Protein AF-A0A9D4I6D0-F1 (afdb_monomer_lite)

Sequence (90 aa):
MTVNLTLPVSALRASGSANPYLSTNMMSKPVDTVIHGVESMLKEPYGCCQQTFYTTVPIVAGLYYLKQTRTLTEQQKQSGHRFLSIGLYI

Secondary structure (DSSP, 8-state):
--------TTPPTT---------SSTTHHHHHHHHH-GGGG-PPP-SSHHHHHHHHHHHHHHHHHHHHTT---HHHHHHHHHHHHHHH--

pLDDT: mean 74.48, std 10.41, range [49.09, 89.38]

Radius of gyration: 15.18 Å; chains: 1; bounding box: 40×34×28 Å

InterPro domains:
  IPR008930 Terpenoid cyclases/protein prenyltransferase alpha-alpha toroid [SSF48239] (35-88)
  IPR011626 Alpha-macroglobulin-like, TED domain [PF07678] (24-88)

Structure (mmCIF, N/CA/C/O backbone):
data_AF-A0A9D4I6D0-F1
#
_entry.id   AF-A0A9D4I6D0-F1
#
loop_
_atom_site.group_PDB
_atom_site.id
_atom_site.type_symbol
_atom_site.label_atom_id
_atom_site.label_alt_id
_atom_site.label_comp_id
_atom_site.label_asym_id
_atom_site.label_entity_id
_atom_site.label_seq_id
_atom_site.pdbx_PDB_ins_code
_atom_site.Cartn_x
_atom_site.Cartn_y
_atom_site.Cartn_z
_atom_site.occupancy
_atom_site.B_iso_or_equiv
_atom_site.auth_seq_id
_atom_site.auth_comp_id
_atom_site.auth_asym_id
_atom_site.auth_atom_id
_atom_site.pdbx_PDB_model_num
ATOM 1 N N . MET A 1 1 ? 18.741 -10.966 -8.215 1.00 58.66 1 MET A N 1
ATOM 2 C CA . MET A 1 1 ? 18.042 -9.961 -9.045 1.00 58.66 1 MET A CA 1
ATOM 3 C C . MET A 1 1 ? 18.364 -8.601 -8.464 1.00 58.66 1 MET A C 1
ATOM 5 O O . MET A 1 1 ? 18.246 -8.450 -7.256 1.00 58.66 1 MET A O 1
ATOM 9 N N . THR A 1 2 ? 18.807 -7.658 -9.287 1.00 75.56 2 THR A N 1
ATOM 10 C CA . THR A 1 2 ? 19.274 -6.343 -8.827 1.00 75.56 2 THR A CA 1
ATOM 11 C C . THR A 1 2 ? 18.443 -5.287 -9.540 1.00 75.56 2 THR A C 1
ATOM 13 O O . THR A 1 2 ? 18.382 -5.296 -10.767 1.00 75.56 2 THR A O 1
ATOM 16 N N . VAL A 1 3 ? 17.762 -4.422 -8.788 1.00 73.94 3 VAL A N 1
ATOM 17 C CA . VAL A 1 3 ? 16.971 -3.316 -9.346 1.00 73.94 3 VAL A CA 1
ATOM 18 C C . VAL A 1 3 ? 17.822 -2.058 -9.265 1.00 73.94 3 VAL A C 1
ATOM 20 O O . VAL A 1 3 ? 18.227 -1.662 -8.175 1.00 73.94 3 VAL A O 1
ATOM 23 N N . ASN A 1 4 ? 18.126 -1.463 -10.416 1.00 84.06 4 ASN A N 1
ATOM 24 C CA . ASN A 1 4 ? 18.931 -0.251 -10.502 1.00 84.06 4 ASN A CA 1
ATOM 25 C C . ASN A 1 4 ? 17.997 0.939 -10.733 1.00 84.06 4 ASN A C 1
ATOM 27 O O . ASN A 1 4 ? 17.230 0.943 -11.695 1.00 84.06 4 ASN A O 1
ATOM 31 N N . LEU A 1 5 ? 18.015 1.906 -9.820 1.00 82.44 5 LEU A N 1
ATOM 32 C CA . LEU A 1 5 ? 17.128 3.064 -9.854 1.00 82.44 5 LEU A CA 1
ATOM 33 C C . LEU A 1 5 ? 17.950 4.293 -10.213 1.00 82.44 5 LEU A C 1
ATOM 35 O O . LEU A 1 5 ? 18.910 4.630 -9.523 1.00 82.44 5 LEU A O 1
ATOM 39 N N . THR A 1 6 ? 17.570 4.966 -11.293 1.00 85.75 6 THR A N 1
ATOM 40 C CA . THR A 1 6 ? 18.247 6.176 -11.761 1.00 85.75 6 THR A CA 1
ATOM 41 C C . THR A 1 6 ? 17.281 7.345 -11.665 1.00 85.75 6 THR A C 1
ATOM 43 O O . THR A 1 6 ? 16.158 7.272 -12.161 1.00 85.75 6 THR A O 1
ATOM 46 N N . LEU A 1 7 ? 17.705 8.422 -11.005 1.00 83.81 7 LEU A N 1
ATOM 47 C CA . LEU A 1 7 ? 16.905 9.639 -10.922 1.00 83.81 7 LEU A CA 1
ATOM 48 C C . LEU A 1 7 ? 16.979 10.397 -12.257 1.00 83.81 7 LEU A C 1
ATOM 50 O O . LEU A 1 7 ? 18.077 10.551 -12.800 1.00 83.81 7 LEU A O 1
ATOM 54 N N . PRO A 1 8 ? 15.849 10.891 -12.792 1.00 81.62 8 PRO A N 1
ATOM 55 C CA . PRO A 1 8 ? 15.871 11.736 -13.976 1.00 81.62 8 PRO A CA 1
ATOM 56 C C . PRO A 1 8 ? 16.542 13.080 -13.664 1.00 81.62 8 PRO A C 1
ATOM 58 O O . PRO A 1 8 ? 16.413 13.612 -12.563 1.00 81.62 8 PRO A O 1
ATOM 61 N N . VAL A 1 9 ? 17.221 13.663 -14.656 1.00 79.56 9 VAL A N 1
ATOM 62 C CA . VAL A 1 9 ? 17.923 14.961 -14.536 1.00 79.56 9 VAL A CA 1
ATOM 63 C C . VAL A 1 9 ? 17.013 16.129 -14.132 1.00 79.56 9 VAL A C 1
ATOM 65 O O . VAL A 1 9 ? 17.495 17.135 -13.625 1.00 79.56 9 VAL A O 1
ATOM 68 N N . SER A 1 10 ? 15.700 15.990 -14.319 1.00 82.50 10 SER A N 1
ATOM 69 C CA . SER A 1 10 ? 14.676 16.959 -13.919 1.00 82.50 10 SER A CA 1
ATOM 70 C C . SER A 1 10 ? 14.106 16.730 -12.511 1.00 82.50 10 SER A C 1
ATOM 72 O O . SER A 1 10 ? 13.154 17.410 -12.129 1.00 82.50 10 SER A O 1
ATOM 74 N N . ALA A 1 11 ? 14.621 15.762 -11.745 1.00 74.94 11 ALA A N 1
ATOM 75 C CA . ALA A 1 11 ? 14.108 15.456 -10.413 1.00 74.94 11 ALA A CA 1
ATOM 76 C C . ALA A 1 11 ? 14.327 16.630 -9.445 1.00 74.94 11 ALA A C 1
ATOM 78 O O . ALA A 1 11 ? 15.432 17.161 -9.311 1.00 74.94 11 ALA A O 1
ATOM 79 N N . LEU A 1 12 ? 13.262 17.018 -8.739 1.00 77.75 12 LEU A N 1
ATOM 80 C CA . LEU A 1 12 ? 13.324 18.036 -7.694 1.00 77.75 12 LEU A CA 1
ATOM 81 C C . LEU A 1 12 ? 14.206 17.544 -6.535 1.00 77.75 12 LEU A C 1
ATOM 83 O O . LEU A 1 12 ? 14.253 16.352 -6.217 1.00 77.75 12 LEU A O 1
ATOM 87 N N . ARG A 1 13 ? 14.918 18.466 -5.872 1.00 70.38 13 ARG A N 1
ATOM 88 C CA . ARG A 1 13 ? 15.741 18.103 -4.707 1.00 70.38 13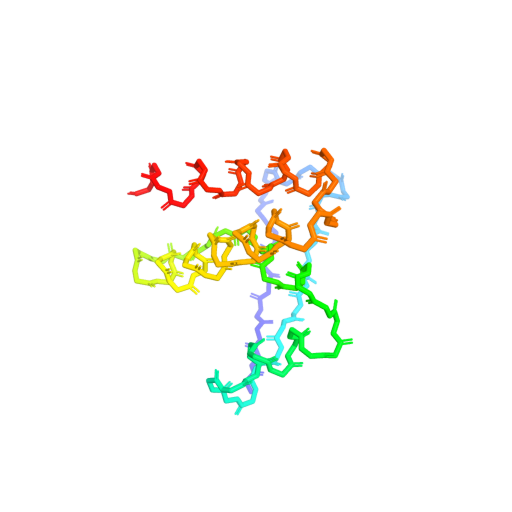 ARG A CA 1
ATOM 89 C C . ARG A 1 13 ? 14.870 17.416 -3.652 1.00 70.38 13 ARG A C 1
ATOM 91 O O . ARG A 1 13 ? 13.814 17.927 -3.299 1.00 70.38 13 ARG A O 1
ATOM 98 N N . ALA A 1 14 ? 15.351 16.278 -3.154 1.00 75.06 14 ALA A N 1
ATOM 99 C CA . ALA A 1 14 ? 14.694 15.442 -2.145 1.00 75.06 14 ALA A CA 1
ATOM 100 C C . ALA A 1 14 ? 13.350 14.792 -2.553 1.00 75.06 14 ALA A C 1
ATOM 102 O O . ALA A 1 14 ? 12.654 14.275 -1.686 1.00 75.06 14 ALA A O 1
ATOM 103 N N . SER A 1 15 ? 12.990 14.740 -3.844 1.00 73.94 15 SER A N 1
ATOM 104 C CA . SER A 1 15 ? 11.762 14.056 -4.297 1.00 73.94 15 SER A CA 1
ATOM 105 C C . SER A 1 15 ? 11.945 12.569 -4.634 1.00 73.94 15 SER A C 1
ATOM 107 O O . SER A 1 15 ? 10.991 11.904 -5.030 1.00 73.94 15 SER A O 1
ATOM 109 N N . GLY A 1 16 ? 13.169 12.044 -4.549 1.00 73.31 16 GLY A N 1
ATOM 110 C CA . GLY A 1 16 ? 13.456 10.646 -4.860 1.00 73.31 16 GLY A CA 1
ATOM 111 C C . GLY A 1 16 ? 12.958 9.721 -3.753 1.00 73.31 16 GLY A C 1
ATOM 112 O O . GLY A 1 16 ? 13.480 9.764 -2.643 1.00 73.31 16 GLY A O 1
ATOM 113 N N . SER A 1 17 ? 11.982 8.867 -4.058 1.00 76.56 17 SER A N 1
ATOM 114 C CA . SER A 1 17 ? 11.521 7.809 -3.158 1.00 76.56 17 SER A CA 1
ATOM 115 C C . SER A 1 17 ? 11.395 6.494 -3.913 1.00 76.56 17 SER A C 1
ATOM 117 O O . SER A 1 17 ? 10.941 6.462 -5.057 1.00 76.56 17 SER A O 1
ATOM 119 N N . ALA A 1 18 ? 11.812 5.410 -3.270 1.00 71.31 18 ALA A N 1
ATOM 120 C CA . ALA A 1 18 ? 11.672 4.062 -3.784 1.00 71.31 18 ALA A CA 1
ATOM 121 C C . ALA A 1 18 ? 11.305 3.130 -2.632 1.00 71.31 18 ALA A C 1
ATOM 123 O O . ALA A 1 18 ? 12.111 2.909 -1.731 1.00 71.31 18 ALA A O 1
ATOM 124 N N . ASN A 1 19 ? 10.090 2.586 -2.673 1.00 72.75 19 ASN A N 1
ATOM 125 C CA . ASN A 1 19 ? 9.618 1.611 -1.698 1.00 72.75 19 ASN A CA 1
ATOM 126 C C . ASN A 1 19 ? 9.570 0.227 -2.354 1.00 72.75 19 ASN A C 1
ATOM 128 O O . ASN A 1 19 ? 8.654 -0.042 -3.136 1.00 72.75 19 ASN A O 1
ATOM 132 N N . PRO A 1 20 ? 10.553 -0.651 -2.086 1.00 64.06 20 PRO A N 1
ATOM 133 C CA . PRO A 1 20 ? 10.515 -2.008 -2.602 1.00 64.06 20 PRO A CA 1
ATOM 134 C C . PRO A 1 20 ? 9.384 -2.792 -1.927 1.00 64.06 20 PRO A C 1
ATOM 136 O O . PRO A 1 20 ? 9.211 -2.737 -0.712 1.00 64.06 20 PRO A O 1
ATOM 139 N N . TYR A 1 21 ? 8.634 -3.559 -2.717 1.00 60.00 21 TYR A N 1
ATOM 140 C CA . TYR A 1 21 ? 7.620 -4.485 -2.216 1.00 60.00 21 TYR A CA 1
ATOM 141 C C . TYR A 1 21 ? 7.936 -5.893 -2.715 1.00 60.00 21 TYR A C 1
ATOM 143 O O . TYR A 1 21 ? 8.077 -6.114 -3.918 1.00 60.00 21 TYR A O 1
ATOM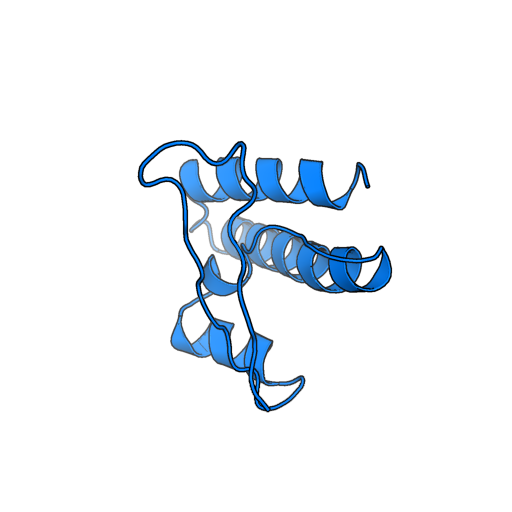 151 N N . LEU A 1 22 ? 8.056 -6.844 -1.787 1.00 59.44 22 LEU A N 1
ATOM 152 C CA . LEU A 1 22 ? 8.330 -8.242 -2.098 1.00 59.44 22 LEU A CA 1
ATOM 153 C C . LEU A 1 22 ? 7.051 -9.060 -1.905 1.00 59.44 22 LEU A C 1
ATOM 155 O O . LEU A 1 22 ? 6.568 -9.228 -0.790 1.00 59.44 22 LEU A O 1
ATOM 159 N N . SER A 1 23 ? 6.512 -9.581 -3.003 1.00 55.09 23 SER A N 1
ATOM 160 C CA . SER A 1 23 ? 5.401 -10.534 -2.999 1.00 55.09 23 SER A CA 1
ATOM 161 C C . SER A 1 23 ? 5.959 -11.918 -3.312 1.00 55.09 23 SER A C 1
ATOM 163 O O . SER A 1 23 ? 6.539 -12.129 -4.375 1.00 55.09 23 SER A O 1
ATOM 165 N N . THR A 1 24 ? 5.832 -12.855 -2.373 1.00 49.72 24 THR A N 1
ATOM 166 C CA . THR A 1 24 ? 6.373 -14.218 -2.512 1.00 49.72 24 THR A CA 1
ATOM 167 C C . THR A 1 24 ? 5.443 -15.156 -3.290 1.00 49.72 24 THR A C 1
ATOM 169 O O . THR A 1 24 ? 5.888 -16.211 -3.734 1.00 49.72 24 THR A O 1
ATOM 172 N N . ASN A 1 25 ? 4.169 -14.785 -3.485 1.00 49.09 25 ASN A N 1
ATOM 173 C CA . ASN A 1 25 ? 3.178 -15.472 -4.323 1.00 49.09 25 ASN A CA 1
ATOM 174 C C . ASN A 1 25 ? 1.916 -14.595 -4.524 1.00 49.09 25 ASN A C 1
ATOM 176 O O . ASN A 1 25 ? 1.733 -13.586 -3.846 1.00 49.09 25 ASN A O 1
ATOM 180 N N . MET A 1 26 ? 0.994 -15.008 -5.407 1.00 51.03 26 MET A N 1
ATOM 181 C CA . MET A 1 26 ? -0.299 -14.322 -5.619 1.00 51.03 26 MET A CA 1
ATOM 182 C C . MET A 1 26 ? -1.164 -14.201 -4.346 1.00 51.03 26 MET A C 1
ATOM 184 O O . MET A 1 26 ? -2.014 -13.314 -4.266 1.00 51.03 26 MET A O 1
ATOM 188 N N . MET A 1 27 ? -0.930 -15.049 -3.338 1.00 52.19 27 MET A N 1
ATOM 189 C CA . MET A 1 27 ? -1.619 -15.017 -2.041 1.00 52.19 27 MET A CA 1
ATOM 190 C C . MET A 1 27 ? -1.076 -13.934 -1.102 1.00 52.19 27 MET A C 1
ATOM 192 O O . MET A 1 27 ? -1.695 -13.657 -0.075 1.00 52.19 27 MET A O 1
ATOM 196 N N . SER A 1 28 ? 0.031 -13.267 -1.445 1.00 56.69 28 SER A N 1
ATOM 197 C CA . SER A 1 28 ? 0.610 -12.246 -0.577 1.00 56.69 28 SER A CA 1
ATOM 198 C C . SER A 1 28 ? -0.322 -11.051 -0.388 1.00 56.69 28 SER A C 1
ATOM 200 O O . SER A 1 28 ? -0.267 -10.441 0.662 1.00 56.69 28 SER A O 1
ATOM 202 N N . LYS A 1 29 ? -1.194 -10.722 -1.355 1.00 60.06 29 LYS A N 1
ATOM 203 C CA . LYS A 1 29 ? -2.139 -9.590 -1.260 1.00 60.06 29 LYS A CA 1
ATOM 204 C C . LYS A 1 29 ? -3.274 -9.835 -0.243 1.00 60.06 29 LYS A C 1
ATOM 206 O O . LYS A 1 29 ? -3.475 -8.972 0.609 1.00 60.06 29 LYS A O 1
ATOM 211 N N . PRO A 1 30 ? -3.985 -10.983 -0.266 1.00 58.88 30 PRO A N 1
ATOM 212 C CA . PRO A 1 30 ? -4.898 -11.360 0.815 1.00 58.88 30 PRO A CA 1
ATOM 213 C C . PR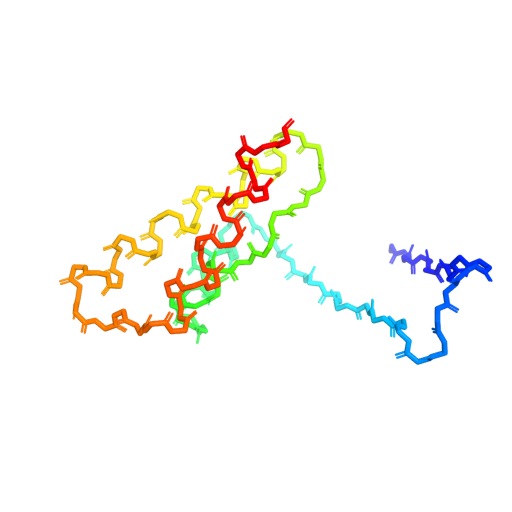O A 1 30 ? -4.210 -11.423 2.183 1.00 58.88 30 PRO A C 1
ATOM 215 O O . PRO A 1 30 ? -4.757 -10.931 3.164 1.00 58.88 30 PRO A O 1
ATOM 218 N N . VAL A 1 31 ? -2.993 -11.974 2.248 1.00 56.25 31 VAL A N 1
ATOM 219 C CA . VAL A 1 31 ? -2.207 -12.042 3.491 1.00 56.25 31 VAL A CA 1
ATOM 220 C C . VAL A 1 31 ? -1.823 -10.640 3.984 1.00 56.25 31 VAL A C 1
ATOM 222 O O . VAL A 1 31 ? -1.959 -10.366 5.171 1.00 56.25 31 VAL A O 1
ATOM 225 N N . ASP A 1 32 ? -1.457 -9.719 3.087 1.00 59.75 32 ASP A N 1
ATOM 226 C CA . ASP A 1 32 ? -1.206 -8.302 3.402 1.00 59.75 32 ASP A CA 1
ATOM 227 C C . ASP A 1 32 ? -2.455 -7.636 3.994 1.00 59.75 32 ASP A C 1
ATOM 229 O O . ASP A 1 32 ? -2.356 -6.847 4.925 1.00 59.75 32 ASP A O 1
ATOM 233 N N . THR A 1 33 ? -3.642 -8.012 3.508 1.00 63.47 33 THR A N 1
AT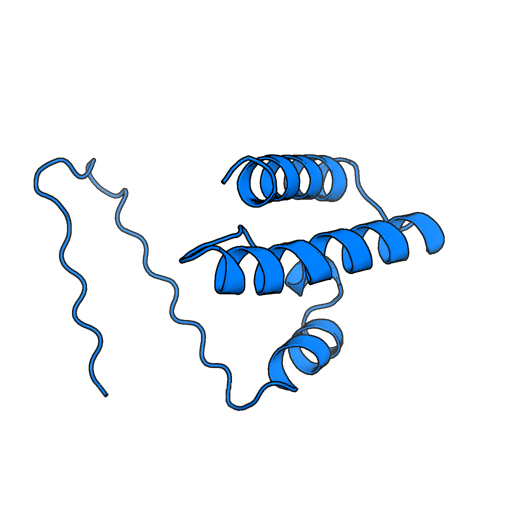OM 234 C CA . THR A 1 33 ? -4.928 -7.514 4.027 1.00 63.47 33 THR A CA 1
ATOM 235 C C . THR A 1 33 ? -5.229 -8.049 5.424 1.00 63.47 33 THR A C 1
ATOM 237 O O . THR A 1 33 ? -5.776 -7.329 6.254 1.00 63.47 33 THR A O 1
ATOM 240 N N . VAL A 1 34 ? -4.859 -9.298 5.711 1.00 57.69 34 VAL A N 1
ATOM 241 C CA . VAL A 1 34 ? -5.012 -9.886 7.050 1.00 57.69 34 VAL A CA 1
ATOM 242 C C . VAL A 1 34 ? -4.022 -9.266 8.043 1.00 57.69 34 VAL A C 1
ATOM 244 O O . VAL A 1 34 ? -4.391 -9.023 9.186 1.00 57.69 34 VAL A O 1
ATOM 247 N N . ILE A 1 35 ? -2.786 -8.985 7.614 1.00 55.81 35 ILE A N 1
ATOM 248 C CA . ILE A 1 35 ? -1.706 -8.483 8.482 1.00 55.81 35 ILE A CA 1
ATOM 249 C C . ILE A 1 35 ? -1.785 -6.963 8.690 1.00 55.81 35 ILE A C 1
ATOM 251 O O . ILE A 1 35 ? -1.669 -6.491 9.818 1.00 55.81 35 ILE A O 1
ATOM 255 N N . HIS A 1 36 ? -1.983 -6.193 7.621 1.00 65.88 36 HIS A N 1
ATOM 256 C CA . HIS A 1 36 ? -1.963 -4.723 7.629 1.00 65.88 36 HIS A CA 1
ATOM 257 C C . HIS A 1 36 ? -3.362 -4.104 7.494 1.00 65.88 36 HIS A C 1
ATOM 259 O O . HIS A 1 36 ? -3.506 -2.890 7.362 1.00 65.88 36 HIS A O 1
ATOM 265 N N . GLY A 1 37 ? -4.406 -4.933 7.516 1.00 66.81 37 GLY A N 1
ATOM 266 C CA . GLY A 1 37 ? -5.782 -4.495 7.352 1.00 66.81 37 GLY A CA 1
ATOM 267 C C . GLY A 1 37 ? -6.146 -4.153 5.906 1.00 66.81 37 GLY A C 1
ATOM 268 O O . GLY A 1 37 ? -5.336 -4.183 4.974 1.00 66.81 37 GLY A O 1
ATOM 269 N N . VAL A 1 38 ? -7.414 -3.790 5.723 1.00 70.25 38 VAL A N 1
ATOM 270 C CA . VAL A 1 38 ? -8.012 -3.474 4.414 1.00 70.25 38 VAL A CA 1
ATOM 271 C C . VAL A 1 38 ? -7.384 -2.236 3.764 1.00 70.25 38 VAL A C 1
ATOM 273 O O . VAL A 1 38 ? -7.432 -2.083 2.547 1.00 70.25 38 VAL A O 1
ATOM 276 N N . GLU A 1 39 ? -6.708 -1.391 4.543 1.00 69.19 39 GLU A N 1
ATOM 277 C CA . GLU A 1 39 ? -5.949 -0.246 4.029 1.00 69.19 39 GLU A CA 1
ATOM 278 C C . GLU A 1 39 ? -4.820 -0.660 3.077 1.00 69.19 39 GLU A C 1
ATOM 280 O O . GLU A 1 39 ? -4.530 0.059 2.123 1.00 69.19 39 GLU A O 1
ATOM 285 N N . SER A 1 40 ? -4.247 -1.856 3.247 1.00 73.56 40 SER A N 1
ATOM 286 C CA . SER A 1 40 ? -3.224 -2.394 2.337 1.00 73.56 40 SER A CA 1
ATOM 287 C C . SER A 1 40 ? -3.732 -2.639 0.908 1.00 73.56 40 SER A C 1
ATOM 289 O O . SER A 1 40 ? -2.928 -2.765 -0.021 1.00 73.56 40 SER A O 1
ATOM 291 N N . MET A 1 41 ? -5.055 -2.676 0.710 1.00 73.06 41 MET A N 1
ATOM 292 C CA . MET A 1 41 ? -5.685 -2.771 -0.607 1.00 73.06 41 MET A CA 1
ATOM 293 C C . MET A 1 41 ? -5.769 -1.415 -1.325 1.00 73.06 41 MET A C 1
ATOM 295 O O . MET A 1 41 ? -5.937 -1.392 -2.543 1.00 73.06 41 MET A O 1
ATOM 299 N N . LEU A 1 42 ? -5.627 -0.292 -0.609 1.00 74.88 42 LEU A N 1
ATOM 300 C CA . LEU A 1 42 ? -5.678 1.069 -1.154 1.00 74.88 42 LEU A CA 1
ATOM 301 C C . LEU A 1 42 ? -4.296 1.505 -1.667 1.00 74.88 42 LEU A C 1
ATOM 303 O O . LEU A 1 42 ? -3.684 2.429 -1.136 1.00 74.88 42 LEU A O 1
ATOM 307 N N . LYS A 1 43 ? -3.786 0.820 -2.694 1.00 78.69 43 LYS A N 1
ATOM 308 C CA . LYS A 1 43 ? -2.507 1.155 -3.345 1.00 78.69 43 LYS A CA 1
ATOM 309 C C . LYS A 1 43 ? -2.756 1.869 -4.668 1.00 78.69 43 LYS A C 1
ATOM 311 O O . LYS A 1 43 ? -3.664 1.502 -5.406 1.00 78.69 43 LYS A O 1
ATOM 316 N N . GLU A 1 44 ? -1.941 2.873 -4.972 1.00 78.75 44 GLU A N 1
ATOM 317 C CA . GLU A 1 44 ? -2.023 3.593 -6.243 1.00 78.75 44 GLU A CA 1
ATOM 318 C C . GLU A 1 44 ? -1.790 2.635 -7.431 1.00 78.75 44 GLU A C 1
ATOM 320 O O . GLU A 1 44 ? -0.862 1.817 -7.374 1.00 78.75 44 GLU A O 1
ATOM 325 N N . PRO A 1 45 ? -2.620 2.688 -8.490 1.00 75.88 45 PRO A N 1
ATOM 326 C CA . PRO A 1 45 ? -2.429 1.856 -9.670 1.00 75.88 45 PRO A CA 1
ATOM 327 C C . PRO A 1 45 ? -1.154 2.215 -10.432 1.00 75.88 45 PRO A C 1
ATOM 329 O O . PRO A 1 45 ? -0.777 3.382 -10.513 1.00 75.88 45 PRO A O 1
ATOM 332 N N . TYR A 1 46 ? -0.504 1.215 -11.025 1.00 75.75 46 TYR A N 1
ATOM 333 C CA . TYR A 1 46 ? 0.730 1.403 -11.788 1.00 75.75 46 TYR A CA 1
ATOM 334 C C . TYR A 1 46 ? 0.881 0.365 -12.906 1.00 75.75 46 TYR A C 1
ATOM 336 O O . TYR A 1 46 ? 0.317 -0.730 -12.844 1.00 75.75 46 TYR A O 1
ATOM 344 N N . GLY A 1 47 ? 1.733 0.690 -13.883 1.00 73.88 47 GLY A N 1
ATOM 345 C CA . GLY A 1 47 ? 2.164 -0.234 -14.932 1.00 73.88 47 GLY A CA 1
ATOM 346 C C . GLY A 1 47 ? 1.257 -0.273 -16.167 1.00 73.88 47 GLY A C 1
ATOM 347 O O . GLY A 1 47 ? 0.561 0.691 -16.472 1.00 73.88 47 GLY A O 1
ATOM 348 N N . CYS A 1 48 ? 1.315 -1.382 -16.915 1.00 76.81 48 CYS A N 1
ATOM 349 C CA . CYS A 1 48 ? 0.477 -1.614 -18.103 1.00 76.81 48 CYS A CA 1
ATOM 350 C C . CYS A 1 48 ? -0.987 -1.898 -17.714 1.00 76.81 48 CYS A C 1
ATOM 352 O O . CYS A 1 48 ? -1.240 -2.310 -16.585 1.00 76.81 48 CYS A O 1
ATOM 354 N N . CYS A 1 49 ? -1.938 -1.826 -18.660 1.00 73.31 49 CYS A N 1
ATOM 355 C CA . CYS A 1 49 ? -3.381 -2.023 -18.407 1.00 73.31 49 CYS A CA 1
ATOM 356 C C . CYS A 1 49 ? -3.716 -3.221 -17.502 1.00 73.31 49 CYS A C 1
ATOM 358 O O . CYS A 1 49 ? -4.530 -3.110 -16.590 1.00 73.31 49 CYS A O 1
ATOM 360 N N . GLN A 1 50 ? -3.066 -4.370 -17.716 1.00 74.12 50 GLN A N 1
ATOM 361 C CA . GLN A 1 50 ? -3.316 -5.568 -16.915 1.00 74.12 50 GLN A CA 1
ATOM 362 C C . GLN A 1 50 ? -2.870 -5.392 -15.449 1.00 74.12 50 GLN A C 1
ATOM 364 O O . GLN A 1 50 ? -3.553 -5.841 -14.534 1.00 74.12 50 GLN A O 1
ATOM 369 N N . GLN A 1 51 ? -1.754 -4.699 -15.209 1.00 72.56 51 GLN A N 1
ATOM 370 C CA . GLN A 1 51 ? -1.241 -4.389 -13.868 1.00 72.56 51 GLN A CA 1
ATOM 371 C C . GLN A 1 51 ? -2.083 -3.311 -13.174 1.00 72.56 51 GLN A C 1
ATOM 373 O O . GLN A 1 51 ? -2.398 -3.453 -11.987 1.00 72.56 51 GLN A O 1
ATOM 378 N N . THR A 1 52 ? -2.535 -2.306 -13.929 1.00 78.75 52 THR A N 1
ATOM 379 C CA . THR A 1 52 ? -3.520 -1.318 -13.475 1.00 78.75 52 THR A CA 1
ATOM 380 C C . THR A 1 52 ? -4.792 -2.022 -13.009 1.00 78.75 52 THR A C 1
ATOM 382 O O . THR A 1 52 ? -5.210 -1.858 -11.869 1.00 78.75 52 THR A O 1
ATOM 385 N N . PHE A 1 53 ? -5.342 -2.940 -13.807 1.00 79.00 53 PHE A N 1
ATOM 386 C CA . PHE A 1 53 ? -6.525 -3.710 -13.417 1.00 79.00 53 PHE A CA 1
ATOM 387 C C . PHE A 1 53 ? -6.311 -4.520 -12.122 1.00 79.00 53 PHE A C 1
ATOM 389 O O . PHE A 1 53 ? -7.138 -4.482 -11.207 1.00 79.00 53 PHE A O 1
ATOM 396 N N . TYR A 1 54 ? -5.159 -5.190 -11.983 1.00 77.31 54 TYR A N 1
ATOM 397 C CA . TYR A 1 54 ? -4.799 -5.949 -10.775 1.00 77.31 54 TYR A CA 1
ATOM 398 C C . TYR A 1 54 ? -4.612 -5.100 -9.509 1.00 77.31 54 TYR A C 1
ATOM 400 O O . TYR A 1 54 ? -4.565 -5.652 -8.401 1.00 77.31 54 TYR A O 1
ATOM 408 N N . THR A 1 55 ? -4.437 -3.789 -9.646 1.00 77.50 55 THR A N 1
ATOM 409 C CA . THR A 1 55 ? -4.309 -2.853 -8.522 1.00 77.50 55 THR A CA 1
ATOM 410 C C . THR A 1 55 ? -5.620 -2.127 -8.245 1.00 77.50 55 THR A C 1
ATOM 412 O O . THR A 1 55 ? -5.961 -1.954 -7.082 1.00 77.50 55 THR A O 1
ATOM 415 N N . THR A 1 56 ? -6.427 -1.831 -9.265 1.00 80.81 56 THR A N 1
ATOM 416 C CA . THR 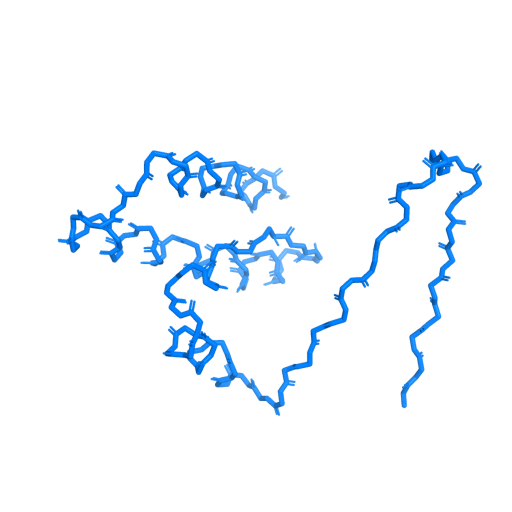A 1 56 ? -7.734 -1.171 -9.126 1.00 80.81 56 THR A CA 1
ATOM 417 C C . THR A 1 56 ? -8.810 -2.066 -8.500 1.00 80.81 56 THR A C 1
ATOM 419 O O . THR A 1 56 ? -9.567 -1.600 -7.650 1.00 80.81 56 THR A O 1
ATOM 422 N N . VAL A 1 57 ? -8.881 -3.355 -8.859 1.00 84.06 57 VAL A N 1
ATOM 423 C CA . VAL A 1 57 ? -9.919 -4.272 -8.332 1.00 84.06 57 VAL A CA 1
ATOM 424 C C . VAL A 1 57 ? -9.887 -4.398 -6.794 1.00 84.06 57 VAL A C 1
ATOM 426 O O . VAL A 1 57 ? -10.943 -4.258 -6.169 1.00 84.06 57 VAL A O 1
ATOM 429 N N . PRO A 1 58 ? -8.721 -4.590 -6.142 1.00 81.12 58 PRO A N 1
ATOM 430 C CA . PRO A 1 58 ? -8.627 -4.591 -4.681 1.00 81.12 58 PRO A CA 1
ATOM 431 C C . PRO A 1 58 ? -9.099 -3.291 -4.015 1.00 81.12 58 PRO A C 1
ATOM 433 O O . PRO A 1 58 ? -9.714 -3.354 -2.955 1.00 81.12 58 PRO A O 1
ATOM 436 N N . ILE A 1 59 ? -8.870 -2.127 -4.634 1.00 83.06 59 ILE A N 1
ATOM 437 C CA . ILE A 1 59 ? -9.293 -0.822 -4.093 1.00 83.06 59 ILE A CA 1
ATOM 438 C C . ILE A 1 59 ? -10.820 -0.760 -4.006 1.00 83.06 59 ILE A C 1
ATOM 440 O O . ILE A 1 59 ? -11.367 -0.378 -2.972 1.00 83.06 59 ILE A O 1
ATOM 444 N N . VAL A 1 60 ? -11.518 -1.181 -5.068 1.00 85.56 60 VAL A N 1
ATOM 445 C CA . VAL A 1 60 ? -12.990 -1.229 -5.091 1.00 85.56 60 VAL A CA 1
ATOM 446 C C . VAL A 1 60 ? -13.515 -2.170 -4.006 1.00 85.56 60 VAL A C 1
ATOM 448 O O . VAL A 1 60 ? -14.411 -1.795 -3.248 1.00 85.56 60 VAL A O 1
ATOM 451 N N . ALA A 1 61 ? -12.938 -3.370 -3.897 1.00 82.06 61 ALA A N 1
ATOM 452 C CA . ALA A 1 61 ? -13.340 -4.356 -2.898 1.00 82.06 61 ALA A CA 1
ATOM 453 C C . ALA A 1 61 ? -13.102 -3.858 -1.460 1.00 82.06 61 ALA A C 1
ATOM 455 O O . ALA A 1 61 ? -13.987 -3.987 -0.613 1.00 82.06 61 ALA A O 1
ATOM 456 N N . GLY A 1 62 ? -11.951 -3.234 -1.196 1.00 81.50 62 GLY A N 1
ATOM 457 C CA . GLY A 1 62 ? -11.606 -2.682 0.113 1.00 81.50 62 GLY A CA 1
ATOM 458 C C . GLY A 1 62 ? -12.525 -1.535 0.534 1.00 81.50 62 GLY A C 1
ATOM 459 O O . GLY A 1 62 ? -13.051 -1.541 1.646 1.00 81.50 62 GLY A O 1
ATOM 460 N N . LEU A 1 63 ? -12.806 -0.588 -0.368 1.00 82.00 63 LEU A N 1
ATOM 461 C CA . LEU A 1 63 ? -13.757 0.500 -0.102 1.00 82.00 63 LEU A CA 1
ATOM 462 C C . LEU A 1 63 ? -15.180 -0.022 0.124 1.00 82.00 63 LEU A C 1
ATOM 464 O O . LEU A 1 63 ? -15.880 0.472 1.009 1.00 82.00 63 LEU A O 1
ATOM 468 N N . TYR A 1 64 ? -15.611 -1.022 -0.653 1.00 82.81 64 TYR A N 1
ATOM 469 C CA . TYR A 1 64 ? -16.918 -1.651 -0.475 1.00 82.81 64 TYR A CA 1
ATOM 470 C C . TYR A 1 64 ? -17.030 -2.323 0.897 1.00 82.81 64 TYR A C 1
ATOM 472 O O . TYR A 1 64 ? -18.013 -2.105 1.604 1.00 82.81 64 TYR A O 1
ATOM 480 N N . TYR A 1 65 ? -16.004 -3.073 1.304 1.00 79.44 65 TYR A N 1
ATOM 481 C CA . TYR A 1 65 ? -15.948 -3.698 2.621 1.00 79.44 65 TYR A CA 1
ATOM 482 C C . TYR A 1 65 ? -16.003 -2.656 3.748 1.00 79.44 65 TYR A C 1
ATOM 484 O O . TYR A 1 65 ? -16.886 -2.735 4.597 1.00 79.44 65 TYR A O 1
ATOM 492 N N . LEU A 1 66 ? -15.141 -1.632 3.708 1.00 77.50 66 LEU A N 1
ATOM 493 C CA . LEU A 1 66 ? -15.097 -0.566 4.721 1.00 77.50 66 LEU A CA 1
ATOM 494 C C . LEU A 1 66 ? -16.424 0.200 4.829 1.00 77.50 66 LEU A C 1
ATOM 496 O O . LEU A 1 66 ? -16.839 0.599 5.921 1.00 77.50 66 LEU A O 1
ATOM 500 N N . LYS A 1 67 ? -17.111 0.401 3.697 1.00 83.00 67 LYS A N 1
ATOM 501 C CA . LYS A 1 67 ? -18.448 1.002 3.662 1.00 83.00 67 LYS A CA 1
ATOM 502 C C . LYS A 1 67 ? -19.479 0.108 4.354 1.00 83.00 67 LYS A C 1
ATOM 504 O O . LYS A 1 67 ? -20.287 0.620 5.126 1.00 83.00 67 LYS A O 1
ATOM 509 N N . GLN A 1 68 ? -19.452 -1.202 4.103 1.00 82.88 68 GLN A N 1
ATOM 510 C CA . GLN A 1 68 ? -20.372 -2.167 4.721 1.00 82.88 68 GLN A CA 1
ATOM 511 C C . GLN A 1 68 ? -20.139 -2.310 6.231 1.00 82.88 68 GLN A C 1
ATOM 513 O O . GLN A 1 68 ? -21.097 -2.377 6.997 1.00 82.88 68 GLN A O 1
ATOM 518 N N . THR A 1 69 ? -18.884 -2.275 6.683 1.00 79.44 69 THR A N 1
ATOM 519 C CA . THR A 1 69 ? -18.531 -2.344 8.110 1.00 79.44 69 THR A CA 1
ATOM 520 C C . THR A 1 69 ? -18.682 -1.014 8.851 1.00 79.44 69 THR A C 1
ATOM 522 O O . THR A 1 69 ? -18.450 -0.970 10.055 1.00 79.44 69 THR A O 1
ATOM 525 N N . ARG A 1 70 ? -19.082 0.073 8.169 1.00 83.00 70 ARG A N 1
ATOM 526 C CA . ARG A 1 70 ? -19.166 1.445 8.717 1.00 83.00 70 ARG A CA 1
ATOM 527 C C . ARG A 1 70 ? -17.847 1.965 9.303 1.00 83.00 70 ARG A C 1
ATOM 529 O O . ARG A 1 70 ? -17.853 2.866 10.135 1.00 83.00 70 ARG A O 1
ATOM 536 N N . THR A 1 71 ? -16.720 1.422 8.854 1.00 77.94 71 THR A N 1
ATOM 537 C CA . THR A 1 71 ? -15.373 1.838 9.279 1.00 77.94 71 THR A CA 1
ATOM 538 C C . THR A 1 71 ? -14.675 2.708 8.235 1.00 77.94 71 THR A C 1
ATOM 540 O O . THR A 1 71 ? -13.504 3.032 8.399 1.00 77.94 71 THR A O 1
ATOM 543 N N . LEU A 1 72 ? -15.370 3.073 7.152 1.00 82.25 72 LEU A N 1
ATOM 544 C CA . LEU A 1 72 ? -14.836 3.941 6.107 1.00 82.25 72 LEU A CA 1
ATOM 545 C C . LEU A 1 72 ? -14.672 5.375 6.621 1.00 82.25 72 LEU A C 1
ATOM 547 O O . LEU A 1 72 ? -15.656 6.045 6.933 1.00 82.25 72 LEU A O 1
ATOM 551 N N . THR A 1 73 ? -13.435 5.861 6.643 1.00 86.56 73 THR A N 1
ATOM 552 C CA . THR A 1 73 ? -13.132 7.263 6.952 1.00 86.56 73 THR A CA 1
ATOM 553 C C . THR A 1 73 ? -13.177 8.131 5.691 1.00 86.56 73 THR A C 1
ATOM 555 O O . THR A 1 73 ? -12.954 7.653 4.575 1.00 86.56 73 THR A O 1
ATOM 558 N N . GLU A 1 74 ? -13.418 9.439 5.844 1.00 88.56 74 GLU A N 1
ATOM 559 C CA . GLU A 1 74 ? -13.394 10.365 4.699 1.00 88.56 74 GLU A CA 1
ATOM 560 C C . GLU A 1 74 ? -12.004 10.438 4.040 1.00 88.56 74 GLU A C 1
ATOM 562 O O . GLU A 1 74 ? -11.916 10.583 2.822 1.00 88.56 74 GLU A O 1
ATOM 567 N N . GLN A 1 75 ? -10.919 10.241 4.800 1.00 86.12 75 GLN A N 1
ATOM 568 C CA . GLN A 1 75 ? -9.561 10.168 4.252 1.00 86.12 75 GLN A CA 1
ATOM 569 C C . GLN A 1 75 ? -9.370 8.930 3.358 1.00 86.12 75 GLN A C 1
ATOM 571 O O . GLN A 1 75 ? -8.876 9.051 2.238 1.00 86.12 75 GLN A O 1
ATOM 576 N N . GLN A 1 76 ? -9.790 7.742 3.811 1.00 81.06 76 GLN A N 1
ATOM 577 C CA . GLN A 1 76 ? -9.719 6.508 3.011 1.00 81.06 76 GLN A CA 1
ATOM 578 C C . GLN A 1 76 ? -10.576 6.610 1.746 1.00 81.06 76 GLN A C 1
ATOM 580 O O . GLN A 1 76 ? -10.164 6.175 0.672 1.00 81.06 76 GLN A O 1
ATOM 585 N N . LYS A 1 77 ? -11.752 7.231 1.857 1.00 84.25 77 LYS A N 1
ATOM 586 C CA . LYS A 1 77 ? -12.654 7.494 0.736 1.00 84.25 77 LYS A CA 1
ATOM 587 C C . LYS A 1 77 ? -12.023 8.438 -0.289 1.00 84.25 77 LYS A C 1
ATOM 589 O O . LYS A 1 77 ? -12.017 8.108 -1.471 1.00 84.25 77 LYS A O 1
ATOM 594 N N . GLN A 1 78 ? -11.453 9.568 0.135 1.00 89.38 78 GLN A N 1
ATOM 595 C CA . GLN A 1 78 ? -10.773 10.506 -0.769 1.00 89.38 78 GLN A CA 1
ATOM 596 C C . GLN A 1 78 ? -9.575 9.860 -1.476 1.00 89.38 78 GLN A C 1
ATOM 598 O O . GLN A 1 78 ? -9.475 9.946 -2.701 1.00 89.38 78 GLN A O 1
ATOM 603 N N . SER A 1 79 ? -8.710 9.161 -0.735 1.00 85.06 79 SER A N 1
ATOM 604 C CA . SER A 1 79 ? -7.571 8.432 -1.311 1.00 85.06 79 SER A CA 1
ATOM 605 C C . SER A 1 79 ? -8.027 7.347 -2.285 1.00 85.06 79 SER A C 1
ATOM 607 O O . SER A 1 79 ? -7.520 7.260 -3.400 1.00 85.06 79 SER A O 1
ATOM 609 N N . GLY A 1 80 ? -9.043 6.569 -1.907 1.00 85.00 80 GLY A N 1
ATOM 610 C CA . GLY A 1 80 ? -9.643 5.547 -2.755 1.00 85.00 80 GLY A CA 1
ATOM 611 C C . GLY A 1 80 ? -10.213 6.113 -4.056 1.00 85.00 80 GLY A C 1
ATOM 612 O O . GLY A 1 80 ? -9.890 5.614 -5.128 1.00 85.00 80 GLY A O 1
ATOM 613 N N . HIS A 1 81 ? -10.996 7.195 -3.995 1.00 87.31 81 HIS A N 1
ATOM 614 C CA . HIS A 1 81 ? -11.520 7.866 -5.190 1.00 87.31 81 HIS A CA 1
ATOM 615 C C . HIS A 1 81 ? -10.409 8.406 -6.089 1.00 87.31 81 HIS A C 1
ATOM 617 O O . HIS A 1 81 ? -10.484 8.242 -7.307 1.00 87.31 81 HIS A O 1
ATOM 623 N N . ARG A 1 82 ? -9.362 8.996 -5.504 1.00 86.38 82 ARG A N 1
ATOM 624 C CA . ARG A 1 82 ? -8.188 9.445 -6.255 1.00 86.38 82 ARG A CA 1
ATOM 625 C C . ARG A 1 82 ? -7.526 8.273 -6.981 1.00 86.38 82 ARG A C 1
ATOM 627 O O . ARG A 1 82 ? -7.322 8.350 -8.189 1.00 86.38 82 ARG A O 1
ATOM 634 N N . PHE A 1 83 ? -7.257 7.168 -6.294 1.00 84.62 83 PHE A N 1
ATOM 635 C CA . PHE A 1 83 ? -6.637 5.994 -6.910 1.00 84.62 83 PHE A CA 1
ATOM 636 C C . PHE A 1 83 ? -7.520 5.334 -7.977 1.00 84.62 83 PHE A C 1
ATOM 638 O O . PHE A 1 83 ? -7.010 4.923 -9.016 1.00 84.62 83 PHE A O 1
ATOM 645 N N . LEU A 1 84 ? -8.841 5.293 -7.784 1.00 85.50 84 LEU A N 1
ATOM 646 C CA . LEU A 1 84 ? -9.776 4.813 -8.806 1.00 85.50 84 LEU A CA 1
ATOM 647 C C . LEU A 1 84 ? -9.803 5.724 -10.036 1.00 85.50 84 LEU A C 1
ATOM 649 O O . LEU A 1 84 ? -9.838 5.214 -11.152 1.00 85.50 84 LEU A O 1
ATOM 653 N N . SER A 1 85 ? -9.743 7.048 -9.856 1.00 85.25 85 SER A N 1
ATOM 654 C CA . SER A 1 85 ? -9.661 7.978 -10.989 1.00 85.25 85 SER A CA 1
ATOM 655 C C . SER A 1 85 ? -8.384 7.777 -11.802 1.00 85.25 85 SER A C 1
ATOM 657 O O . SER A 1 85 ? -8.436 7.834 -13.019 1.00 85.25 85 SER A O 1
ATOM 659 N N . ILE A 1 86 ? -7.264 7.441 -11.158 1.00 82.88 86 ILE A N 1
ATOM 660 C CA . ILE A 1 86 ? -6.015 7.118 -11.856 1.00 82.88 86 ILE A CA 1
ATOM 661 C C . ILE A 1 86 ? -6.148 5.787 -12.602 1.00 82.88 86 ILE A C 1
ATOM 663 O O . ILE A 1 86 ? -5.813 5.712 -13.773 1.00 82.88 86 ILE A O 1
ATOM 667 N N . GLY A 1 87 ? -6.678 4.741 -11.963 1.00 75.94 87 GLY A N 1
ATOM 668 C CA . GLY A 1 87 ? -6.748 3.404 -12.565 1.00 75.94 87 GLY A CA 1
ATOM 669 C C . GLY A 1 87 ? -7.790 3.222 -13.673 1.00 75.94 87 GLY A C 1
ATOM 670 O O . GLY A 1 87 ? -7.659 2.293 -14.461 1.00 75.94 87 GLY A O 1
ATOM 671 N N . LEU A 1 88 ? -8.823 4.069 -13.724 1.00 76.00 88 LEU A N 1
ATOM 672 C CA . LEU A 1 88 ? -9.913 3.986 -14.710 1.00 76.00 88 LEU A CA 1
ATOM 673 C C . LEU A 1 88 ? -9.770 4.969 -15.884 1.00 76.00 88 LEU A C 1
ATOM 675 O O . LEU A 1 88 ? -10.511 4.841 -16.853 1.00 76.00 88 LEU A O 1
ATOM 679 N N . TYR A 1 89 ? -8.865 5.950 -15.790 1.00 64.19 89 TYR A N 1
ATOM 680 C CA .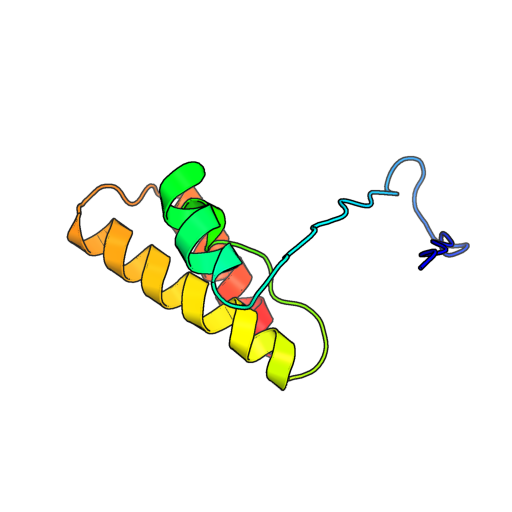 TYR A 1 89 ? -8.573 6.916 -16.863 1.00 64.19 89 TYR A CA 1
ATOM 681 C C . TYR A 1 89 ? -7.268 6.609 -17.631 1.00 64.19 89 TYR A C 1
ATOM 683 O O . TYR A 1 89 ? -6.847 7.425 -18.451 1.00 64.19 89 TYR A O 1
ATOM 691 N N . ILE A 1 90 ? -6.636 5.457 -17.371 1.00 51.56 90 ILE A N 1
ATOM 692 C CA . ILE A 1 90 ? -5.541 4.879 -18.179 1.00 51.56 90 ILE A CA 1
ATOM 693 C C . ILE A 1 90 ? -6.148 3.915 -19.197 1.00 51.56 90 ILE A C 1
ATOM 695 O O . ILE A 1 90 ? -5.718 3.958 -20.369 1.00 51.56 90 ILE A O 1
#

Foldseek 3Di:
DDDDDDDDPPDDPPPDDDDDDDDPDPCVQVVCCVVVNLLSLLDAQDDDLVSLVVNLVSLVVSQVVCVVVVNDDPVSVVSSVVSNVRSVVD

Organism: Dreissena polymorpha (NCBI:txid45954)